Protein AF-A0A9P9NBR5-F1 (afdb_monomer)

Nearest PDB structures (foldseek):
  4ld6-assembly1_A  TM=3.146E-01  e=3.143E+00  Homo sapiens
  8gat-assembly1_A  TM=1.755E-01  e=9.583E+00  Homo sapiens

Solvent-accessible surface area (backbone atoms only — not comparable to full-atom values): 9571 Å² total; per-residue (Å²): 132,85,83,93,59,85,69,80,77,51,95,60,86,88,78,77,83,83,71,88,56,96,45,72,45,67,40,86,64,50,41,84,39,75,44,79,82,65,80,73,81,77,100,61,96,72,84,46,72,29,41,34,21,42,43,29,40,73,43,81,59,50,71,50,98,83,24,46,25,24,35,91,84,69,45,82,48,31,41,39,49,55,77,52,85,81,61,102,67,81,62,82,57,33,31,31,47,50,26,31,47,72,64,71,87,63,85,86,83,82,64,63,48,41,30,35,30,38,33,25,30,68,50,90,88,55,93,57,89,51,51,28,34,72,46,25,40,37,38,35,32,50,88,37,47,52,84,59,100,64,81,46,63,34,39,38,100

Foldseek 3Di:
DDDDDPPVVDPDDDDDADDPAPDKFFDPQWDKDFPPVPPPDDDDPPGDIWTKFFKWFFDQWDADQQQFIAHPVRDGFKGWDFPDRDDPDDARKIWGFGIWHPDQPDDDDDRFIKTKTFIWGDDPPDPPPAETETGTTIIGGPVRTDDDPDRDMHTYD

Radius of gyration: 17.24 Å; Cα contacts (8 Å, |Δi|>4): 285; chains: 1; bounding box: 43×38×48 Å

Secondary structure (DSSP, 8-state):
-----TTTT--S--PPP----S-EEE-TT-EEEE-TTS-SSS------EEEEEEEEEE-SEEE-TTSEEEETT--EEEEEEESS---S---SEEEEEEEEESS---SSS----EEEEEEEEE-SS---TTEEEEEEEEEEEGGGEE--SS--EEEE-

pLDDT: mean 72.6, std 17.6, range [35.91, 92.56]

Sequence (157 aa):
MPPSWSWMAYDGQIQYLQLEAEEVEWDLNVQFMDDKQSDSVTGSDNHRYVLEARVRRLRDCKINSEGVILDDADNEVGLVHFDTQPGSFLPEVVCAIMGRETKVYGNINGSQRKYYVLFLAKGAMQPRRGTFTRVGIGSIQQRFLLHSNQDDTAQIL

Structure (mmCIF, N/CA/C/O backbone):
data_AF-A0A9P9NBR5-F1
#
_entry.id   AF-A0A9P9NBR5-F1
#
loop_
_atom_site.group_PDB
_atom_site.id
_atom_site.type_symbol
_atom_site.label_atom_id
_atom_site.label_alt_id
_atom_site.label_comp_id
_atom_site.label_asym_id
_atom_site.label_entity_id
_atom_site.label_seq_id
_atom_site.pdbx_PDB_ins_code
_atom_site.Cartn_x
_atom_site.Cartn_y
_atom_site.Cartn_z
_atom_site.occupancy
_atom_site.B_iso_or_equiv
_atom_site.auth_seq_id
_atom_site.auth_comp_id
_atom_site.auth_asym_id
_atom_site.auth_atom_id
_atom_site.pdbx_PDB_model_num
ATOM 1 N N . MET A 1 1 ? 13.550 25.731 -21.609 1.00 35.91 1 MET A N 1
ATOM 2 C CA . MET A 1 1 ? 13.589 24.261 -21.470 1.00 35.91 1 MET A CA 1
ATOM 3 C C . MET A 1 1 ? 12.585 23.895 -20.391 1.00 35.91 1 MET A C 1
ATOM 5 O O . MET A 1 1 ? 12.757 24.394 -19.285 1.00 35.91 1 MET A O 1
ATOM 9 N N . PRO A 1 2 ? 11.500 23.168 -20.693 1.00 36.03 2 PRO A N 1
ATOM 10 C CA . PRO A 1 2 ? 10.600 22.691 -19.648 1.00 36.03 2 PRO A CA 1
ATOM 11 C C . PRO A 1 2 ? 11.279 21.552 -18.860 1.00 36.03 2 PRO A C 1
ATOM 13 O O . PRO A 1 2 ? 12.130 20.862 -19.429 1.00 36.03 2 PRO A O 1
ATOM 16 N N . PRO A 1 3 ? 10.971 21.380 -17.563 1.00 37.09 3 PRO A N 1
ATOM 17 C CA . PRO A 1 3 ? 11.657 20.411 -16.721 1.00 37.09 3 PRO A CA 1
ATOM 18 C C . PRO A 1 3 ? 11.193 18.986 -17.041 1.00 37.09 3 PRO A C 1
ATOM 20 O O . PRO A 1 3 ? 10.012 18.727 -17.261 1.00 37.09 3 PRO A O 1
ATOM 23 N N . SER A 1 4 ? 12.147 18.061 -17.055 1.00 43.22 4 SER A N 1
ATOM 24 C CA . SER A 1 4 ? 11.960 16.633 -17.289 1.00 43.22 4 SER A CA 1
ATOM 25 C C . SER A 1 4 ? 11.669 15.916 -15.972 1.00 43.22 4 SER A C 1
ATOM 27 O O . SER A 1 4 ? 12.591 15.367 -15.381 1.00 43.22 4 SER A O 1
ATOM 29 N N . TRP A 1 5 ? 10.425 15.917 -15.488 1.00 44.88 5 TRP A N 1
ATOM 30 C CA . TRP A 1 5 ? 10.039 15.066 -14.356 1.00 44.88 5 TRP A CA 1
ATOM 31 C C . TRP A 1 5 ? 8.831 14.190 -14.701 1.00 44.88 5 TRP A C 1
ATOM 33 O O . TRP A 1 5 ? 7.866 14.607 -15.337 1.00 44.88 5 TRP A O 1
ATOM 43 N N . SER A 1 6 ? 8.937 12.952 -14.237 1.00 45.62 6 SER A N 1
ATOM 44 C CA . SER A 1 6 ? 8.171 11.724 -14.475 1.00 45.62 6 SER A CA 1
ATOM 45 C C . SER A 1 6 ? 6.653 11.794 -14.246 1.00 45.62 6 SER A C 1
ATOM 47 O O . SER A 1 6 ? 5.963 10.805 -14.458 1.00 45.62 6 SER A O 1
ATOM 49 N N . TRP A 1 7 ? 6.114 12.945 -13.847 1.00 46.03 7 TRP A N 1
ATOM 50 C CA . TRP A 1 7 ? 4.681 13.159 -13.628 1.00 46.03 7 TRP A CA 1
ATOM 51 C C . TRP A 1 7 ? 3.928 13.544 -14.910 1.00 46.03 7 TRP A C 1
ATOM 53 O O . TRP A 1 7 ? 2.732 13.299 -15.000 1.00 46.03 7 TRP A O 1
ATOM 63 N N . MET A 1 8 ? 4.615 14.083 -15.926 1.00 39.06 8 MET A N 1
ATOM 64 C CA . MET A 1 8 ? 4.003 14.415 -17.225 1.00 39.06 8 MET A CA 1
ATOM 65 C C . MET A 1 8 ? 3.812 13.212 -18.163 1.00 39.06 8 MET A C 1
ATOM 67 O O . MET A 1 8 ? 3.160 13.347 -19.193 1.00 39.06 8 MET A O 1
ATOM 71 N N . ALA A 1 9 ? 4.396 12.055 -17.844 1.00 46.44 9 ALA A N 1
ATOM 72 C CA . ALA A 1 9 ? 4.242 10.831 -18.637 1.00 46.44 9 ALA A CA 1
ATOM 73 C C . ALA A 1 9 ? 3.056 9.966 -18.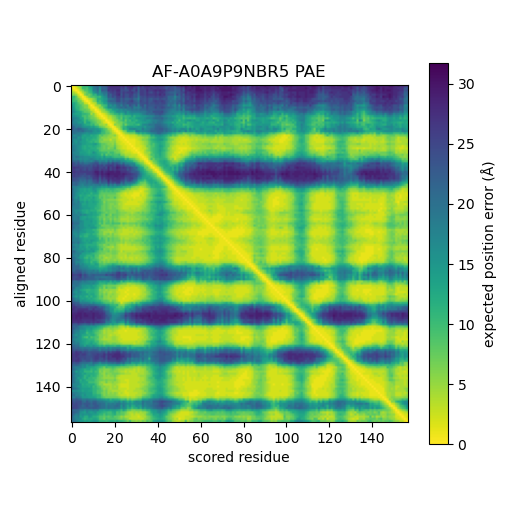173 1.00 46.44 9 ALA A C 1
ATOM 75 O O . ALA A 1 9 ? 2.796 8.916 -18.759 1.00 46.44 9 ALA A O 1
ATOM 76 N N . TYR A 1 10 ? 2.353 10.386 -17.118 1.00 46.66 10 TYR A N 1
ATOM 77 C CA . TYR A 1 10 ? 1.163 9.707 -16.631 1.00 46.66 10 TYR A CA 1
ATOM 78 C C . TYR A 1 10 ? -0.071 10.351 -17.267 1.00 46.66 10 TYR A C 1
ATOM 80 O O . TYR A 1 10 ? -0.447 11.464 -16.915 1.00 46.66 10 TYR A O 1
ATOM 88 N N . ASP A 1 11 ? -0.693 9.647 -18.212 1.00 45.38 11 ASP A N 1
ATOM 89 C CA . ASP A 1 11 ? -1.891 10.108 -18.940 1.00 45.38 11 ASP A CA 1
ATOM 90 C C . ASP A 1 11 ? -3.186 9.972 -18.101 1.00 45.38 11 ASP A C 1
ATOM 92 O O . ASP A 1 11 ? -4.299 10.180 -18.578 1.00 45.38 11 ASP A O 1
ATOM 96 N N . GLY A 1 12 ? -3.050 9.577 -16.829 1.00 54.28 12 GLY A N 1
ATOM 97 C CA . GLY A 1 12 ? -4.140 9.431 -15.869 1.00 54.28 12 GLY A CA 1
ATOM 98 C C . GLY A 1 12 ? -4.257 10.621 -14.915 1.00 54.28 12 GLY A C 1
ATOM 99 O O . GLY A 1 12 ? -3.300 11.350 -14.659 1.00 54.28 12 GLY A O 1
ATOM 100 N N . GLN A 1 13 ? -5.439 10.799 -14.323 1.00 50.16 13 GLN A N 1
ATOM 101 C CA . GLN A 1 13 ? -5.629 11.777 -13.253 1.00 50.16 13 GLN A CA 1
ATOM 102 C C . GLN A 1 13 ? -4.776 11.383 -12.038 1.00 50.16 13 GLN A C 1
ATOM 104 O O . GLN A 1 13 ? -4.935 10.292 -11.492 1.00 50.16 13 GLN A O 1
ATOM 109 N N . ILE A 1 14 ? -3.888 12.277 -11.595 1.00 56.25 14 ILE A N 1
ATOM 110 C CA . ILE A 1 14 ? -3.141 12.085 -10.349 1.00 56.25 14 ILE A CA 1
ATOM 111 C C . ILE A 1 14 ? -4.135 12.219 -9.193 1.00 56.25 14 ILE A C 1
ATOM 113 O O . ILE A 1 14 ? -4.614 13.314 -8.893 1.00 56.25 14 ILE A O 1
ATOM 117 N N . GLN A 1 15 ? -4.466 11.094 -8.564 1.00 56.53 15 GLN A N 1
ATOM 118 C CA . GLN A 1 15 ? -5.270 11.059 -7.349 1.00 56.53 15 GLN A CA 1
ATOM 119 C C . GLN A 1 15 ? -4.334 10.965 -6.146 1.00 56.53 15 GLN A C 1
ATOM 121 O O . GLN A 1 15 ? -3.541 10.031 -6.023 1.00 56.53 15 GLN A O 1
ATOM 126 N N . TYR A 1 16 ? -4.409 11.966 -5.274 1.00 64.81 16 TYR A N 1
ATOM 127 C CA . TYR A 1 16 ? -3.693 11.962 -4.005 1.00 64.81 16 TYR A CA 1
ATOM 128 C C . TYR A 1 16 ? -4.542 11.248 -2.962 1.00 64.81 16 TYR A C 1
ATOM 130 O O . TYR A 1 16 ? -5.751 11.470 -2.888 1.00 64.81 16 TYR A O 1
ATOM 138 N N . LEU A 1 17 ? -3.906 10.418 -2.137 1.00 65.38 17 LEU A N 1
ATOM 139 C CA . LEU A 1 17 ? -4.580 9.841 -0.985 1.00 65.38 17 LEU A CA 1
ATOM 140 C C . LEU A 1 17 ? -4.958 10.977 -0.030 1.00 65.38 17 LEU A C 1
ATOM 142 O O . LEU A 1 17 ? -4.093 11.747 0.395 1.00 65.38 17 LEU A O 1
ATOM 146 N N . GLN A 1 18 ? -6.241 11.089 0.300 1.00 65.88 18 GLN A N 1
ATOM 147 C CA . GLN A 1 18 ? -6.686 12.034 1.311 1.00 65.88 18 GLN A CA 1
ATOM 148 C C . GLN A 1 18 ? -6.278 11.490 2.681 1.00 65.88 18 GLN A C 1
ATOM 150 O O . GLN A 1 18 ? -6.831 10.507 3.167 1.00 65.88 18 GLN A O 1
ATOM 155 N N . LEU A 1 19 ? -5.252 12.098 3.271 1.00 66.50 19 LEU A N 1
ATOM 156 C CA . LEU A 1 19 ? -4.773 11.731 4.597 1.00 66.50 19 LEU A CA 1
ATOM 157 C C . LEU A 1 19 ? -5.743 12.316 5.627 1.00 66.50 19 LEU A C 1
ATOM 159 O O . LEU A 1 19 ? -5.942 13.528 5.680 1.00 66.50 19 LEU A O 1
ATOM 163 N N . GLU A 1 20 ? -6.353 11.456 6.437 1.00 63.84 20 GLU A N 1
ATOM 164 C CA . GLU A 1 20 ? -7.210 11.879 7.554 1.00 63.84 20 GLU A CA 1
ATOM 165 C C . GLU A 1 20 ? -6.383 12.357 8.759 1.00 63.84 20 GLU A C 1
ATOM 167 O O . GLU A 1 20 ? -6.908 12.992 9.673 1.00 63.84 20 GLU A O 1
ATOM 172 N N . ALA A 1 21 ? -5.081 12.055 8.766 1.00 61.78 21 ALA A N 1
ATOM 173 C CA . ALA A 1 21 ? -4.170 12.422 9.835 1.00 61.78 21 ALA A CA 1
ATOM 174 C C . ALA A 1 21 ? -3.604 13.833 9.653 1.00 61.78 21 ALA A C 1
ATOM 176 O O . ALA A 1 21 ? -3.121 14.203 8.586 1.00 61.78 21 ALA A O 1
ATOM 177 N N . GLU A 1 22 ? -3.582 14.583 10.754 1.00 65.81 22 GLU A N 1
ATOM 178 C CA . GLU A 1 22 ? -2.957 15.907 10.842 1.00 65.81 22 GLU A CA 1
ATOM 179 C C . GLU A 1 22 ? -1.431 15.840 10.658 1.00 65.81 22 GLU A C 1
ATOM 181 O O . GLU A 1 22 ? -0.803 16.809 10.237 1.00 65.81 22 GLU A O 1
ATOM 186 N N . GLU A 1 23 ? -0.827 14.688 10.963 1.00 74.50 23 GLU A N 1
ATOM 187 C CA . GLU A 1 23 ? 0.616 14.505 10.928 1.00 74.50 23 GLU A CA 1
ATOM 188 C C . GLU A 1 23 ? 0.981 13.048 10.577 1.00 74.50 23 GLU A C 1
ATOM 190 O O . GLU A 1 23 ? 0.467 12.076 11.146 1.00 74.50 23 GLU A O 1
ATOM 195 N N . VAL A 1 24 ? 1.867 12.909 9.587 1.00 81.00 24 VAL A N 1
ATOM 196 C CA . VAL A 1 24 ? 2.365 11.631 9.066 1.00 81.00 24 VAL A CA 1
ATOM 197 C C . VAL A 1 24 ? 3.871 11.570 9.265 1.00 81.00 24 VAL A C 1
ATOM 199 O O . VAL A 1 24 ? 4.604 12.476 8.875 1.00 81.00 24 VAL A O 1
ATOM 202 N N . GLU A 1 25 ? 4.332 10.475 9.857 1.00 88.44 25 GLU A N 1
ATOM 203 C CA . GLU A 1 25 ? 5.744 10.128 9.959 1.00 88.44 25 GLU A CA 1
ATOM 204 C C . GLU A 1 25 ? 6.123 9.278 8.747 1.00 88.44 25 GLU A C 1
ATOM 206 O O . GLU A 1 25 ? 5.639 8.152 8.592 1.00 88.44 25 GLU A O 1
ATOM 211 N N . TRP A 1 26 ? 6.977 9.822 7.883 1.00 88.69 26 TRP A N 1
ATOM 212 C CA . TRP A 1 26 ? 7.517 9.108 6.728 1.00 88.69 26 TRP A CA 1
ATOM 213 C C . TRP A 1 26 ? 8.584 8.097 7.157 1.00 88.69 26 TRP A C 1
ATOM 215 O O . TRP A 1 26 ? 9.378 8.355 8.063 1.00 88.69 26 TRP A O 1
ATOM 225 N N . ASP A 1 27 ? 8.603 6.934 6.510 1.00 87.06 27 ASP A N 1
ATOM 226 C CA . ASP A 1 27 ? 9.551 5.870 6.824 1.00 87.06 27 ASP A CA 1
ATOM 227 C C . ASP A 1 27 ? 10.946 6.213 6.274 1.00 87.06 27 ASP A C 1
ATOM 229 O O . ASP A 1 27 ? 11.135 6.399 5.075 1.00 87.06 27 ASP A O 1
ATOM 233 N N . LEU A 1 28 ? 11.944 6.275 7.160 1.00 86.12 28 LEU A N 1
ATOM 234 C CA . LEU A 1 28 ? 13.331 6.622 6.816 1.00 86.12 28 LEU A CA 1
ATOM 235 C C . LEU A 1 28 ? 14.030 5.574 5.932 1.00 86.12 28 LEU A C 1
ATOM 237 O O . LEU A 1 28 ? 15.109 5.831 5.398 1.00 86.12 28 LEU A O 1
ATOM 241 N N . ASN A 1 29 ? 13.437 4.388 5.789 1.00 86.06 29 ASN A N 1
ATOM 242 C CA . ASN A 1 29 ? 13.944 3.329 4.921 1.00 86.06 29 ASN A CA 1
ATOM 243 C C . ASN A 1 29 ? 13.423 3.452 3.482 1.00 86.06 29 ASN A C 1
ATOM 245 O O . ASN A 1 29 ? 13.720 2.587 2.665 1.00 86.06 29 ASN A O 1
ATOM 249 N N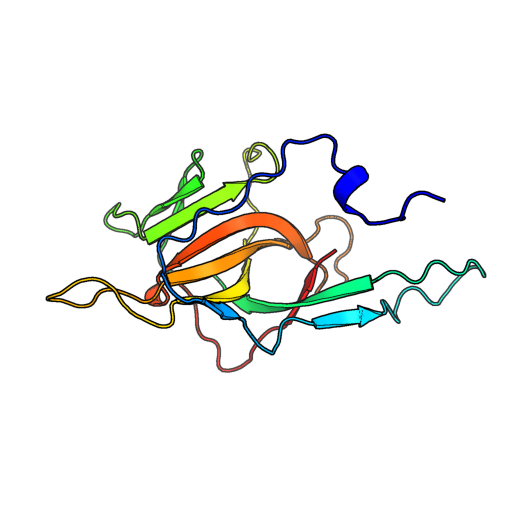 . VAL A 1 30 ? 12.639 4.491 3.175 1.00 86.94 30 VAL A N 1
ATOM 250 C CA . VAL A 1 30 ? 12.226 4.811 1.807 1.00 86.94 30 VAL A CA 1
ATOM 251 C C . VAL A 1 30 ? 13.335 5.614 1.140 1.00 86.94 30 VAL A C 1
ATOM 253 O O . VAL A 1 30 ? 13.618 6.743 1.544 1.00 86.94 30 VAL A O 1
ATOM 256 N N . GLN A 1 31 ? 13.975 5.040 0.123 1.00 85.69 31 GLN A N 1
ATOM 257 C CA . GLN A 1 31 ? 15.136 5.648 -0.529 1.00 85.69 31 GLN A CA 1
ATOM 258 C C . GLN A 1 31 ? 15.073 5.486 -2.046 1.00 85.69 31 GLN A C 1
ATOM 260 O O . GLN A 1 31 ? 14.728 4.425 -2.558 1.00 85.69 31 GLN A O 1
ATOM 265 N N . PHE A 1 32 ? 15.445 6.540 -2.774 1.00 82.12 32 PHE A N 1
ATOM 266 C CA . PHE A 1 32 ? 15.721 6.445 -4.205 1.00 82.12 32 PHE A CA 1
ATOM 267 C C . PHE A 1 32 ? 17.173 6.025 -4.397 1.00 82.12 32 PHE A C 1
ATOM 269 O O . PHE A 1 32 ? 18.082 6.703 -3.917 1.00 82.12 32 PHE A O 1
ATOM 276 N N . MET A 1 33 ? 17.385 4.917 -5.097 1.00 79.12 33 MET A N 1
ATOM 277 C CA . MET A 1 33 ? 18.713 4.380 -5.372 1.00 79.12 33 MET A CA 1
ATOM 278 C C . MET A 1 33 ? 18.942 4.235 -6.871 1.00 79.12 33 MET A C 1
ATOM 280 O O . MET A 1 33 ? 18.003 3.997 -7.630 1.00 79.12 33 MET A O 1
ATOM 284 N N . ASP A 1 34 ? 20.201 4.347 -7.290 1.00 76.62 34 ASP A N 1
ATOM 285 C CA . ASP A 1 34 ? 20.605 3.956 -8.639 1.00 76.62 34 ASP A CA 1
ATOM 286 C C . ASP A 1 34 ? 20.401 2.447 -8.829 1.00 76.62 34 ASP A C 1
ATOM 288 O O . ASP A 1 34 ? 20.814 1.634 -7.992 1.00 76.62 34 ASP A O 1
ATOM 292 N N . ASP A 1 35 ? 19.814 2.067 -9.961 1.00 70.62 35 ASP A N 1
ATOM 293 C CA . ASP A 1 35 ? 19.742 0.690 -10.440 1.00 70.62 35 ASP A CA 1
ATOM 294 C C . ASP A 1 35 ? 21.128 0.239 -10.918 1.00 70.62 35 ASP A C 1
ATOM 296 O O . ASP A 1 35 ? 21.413 0.125 -12.112 1.00 70.62 35 ASP A O 1
ATOM 300 N N . LYS A 1 36 ? 22.014 -0.052 -9.963 1.00 62.81 36 LYS A N 1
ATOM 301 C CA . LYS A 1 36 ? 23.375 -0.553 -10.225 1.00 62.81 36 LYS A CA 1
ATOM 302 C C . LYS A 1 36 ? 23.396 -1.892 -10.974 1.00 62.81 36 LYS A C 1
ATOM 304 O O . LYS A 1 36 ? 24.465 -2.389 -11.322 1.00 62.81 36 LYS A O 1
ATOM 309 N N . GLN A 1 37 ? 22.240 -2.527 -11.183 1.00 54.19 37 GLN A N 1
ATOM 310 C CA . GLN A 1 37 ? 22.117 -3.804 -11.880 1.00 54.19 37 GLN A CA 1
ATOM 311 C C . GLN A 1 37 ? 21.810 -3.636 -13.381 1.00 54.19 37 GLN A C 1
ATOM 313 O O . GLN A 1 37 ? 21.889 -4.611 -14.136 1.00 54.19 37 GLN A O 1
ATOM 318 N N . SER A 1 38 ? 21.537 -2.403 -13.824 1.00 52.12 38 SER A N 1
ATOM 319 C CA . SER A 1 38 ? 21.373 -1.998 -15.225 1.00 52.12 38 SER A CA 1
ATOM 320 C C . SER A 1 38 ? 22.706 -1.837 -15.984 1.00 52.12 38 SER A C 1
ATOM 322 O O . SER A 1 38 ? 22.700 -1.762 -17.211 1.00 52.12 38 SER A O 1
ATOM 324 N N . ASP A 1 39 ? 23.851 -1.838 -15.296 1.00 44.16 39 ASP A N 1
ATOM 325 C CA . ASP A 1 39 ? 25.162 -1.461 -15.863 1.00 44.16 39 ASP A CA 1
ATOM 326 C C . ASP A 1 39 ? 25.869 -2.550 -16.689 1.00 44.16 39 ASP A C 1
ATOM 328 O O . ASP A 1 39 ? 27.043 -2.425 -17.042 1.00 44.16 39 ASP A O 1
ATOM 332 N N . SER A 1 40 ? 25.175 -3.631 -17.048 1.00 49.22 40 SER A N 1
ATOM 333 C CA . SER A 1 40 ? 25.730 -4.623 -17.968 1.00 49.22 40 SER A CA 1
ATOM 334 C C . SER A 1 40 ? 24.914 -4.679 -19.251 1.00 49.22 40 SER A C 1
ATOM 336 O O . SER A 1 40 ? 23.776 -5.135 -19.269 1.00 49.22 40 SER A O 1
ATOM 338 N N . VAL A 1 41 ? 25.589 -4.282 -20.331 1.00 50.03 41 VAL A N 1
ATOM 339 C CA . VAL A 1 41 ? 25.205 -4.348 -21.746 1.00 50.03 41 VAL A CA 1
ATOM 340 C C . VAL A 1 41 ? 24.653 -3.028 -22.307 1.00 50.03 41 VAL A C 1
ATOM 342 O O . VAL A 1 41 ? 23.492 -2.679 -22.149 1.00 50.03 41 VAL A O 1
ATOM 345 N N . THR A 1 42 ? 25.525 -2.381 -23.088 1.00 44.22 42 THR A N 1
ATOM 346 C CA . THR A 1 42 ? 25.348 -1.235 -24.003 1.00 44.22 42 THR A CA 1
ATOM 347 C C . THR A 1 42 ? 25.365 0.170 -23.390 1.00 44.22 42 THR A C 1
ATOM 349 O O . THR A 1 42 ? 24.476 0.573 -22.654 1.00 44.22 42 THR A O 1
ATOM 352 N N . GLY A 1 43 ? 26.418 0.919 -23.742 1.00 48.16 43 GLY A N 1
ATOM 353 C CA . GLY A 1 43 ? 26.711 2.278 -23.289 1.00 48.16 43 GLY A CA 1
ATOM 354 C C . GLY A 1 43 ? 25.683 3.305 -23.751 1.00 48.16 43 GLY A C 1
ATOM 355 O O . GLY A 1 43 ? 25.859 3.971 -24.767 1.00 48.16 43 GLY A O 1
ATOM 356 N N . SER A 1 44 ? 24.629 3.434 -22.961 1.00 48.84 44 SER A N 1
ATOM 357 C CA . SER A 1 44 ? 23.691 4.544 -22.967 1.00 48.84 44 SER A CA 1
ATOM 358 C C . SER A 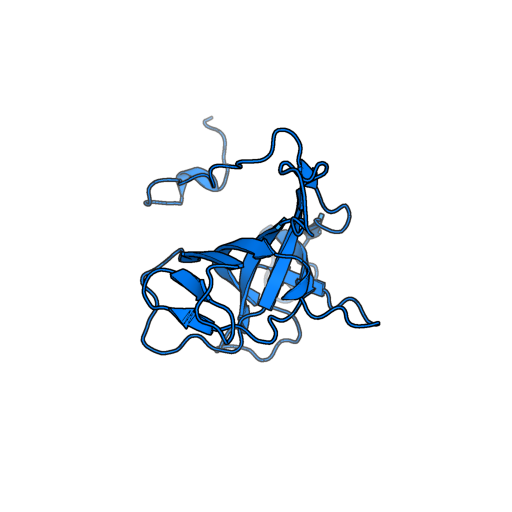1 44 ? 23.553 4.991 -21.517 1.00 48.84 44 SER A C 1
ATOM 360 O O . SER A 1 44 ? 23.245 4.153 -20.674 1.00 48.84 44 SER A O 1
ATOM 362 N N . ASP A 1 45 ? 23.753 6.282 -21.240 1.00 49.25 45 ASP A N 1
ATOM 363 C CA . ASP A 1 45 ? 23.592 6.953 -19.934 1.00 49.25 45 ASP A CA 1
ATOM 364 C C . ASP A 1 45 ? 22.131 6.931 -19.423 1.00 49.25 45 ASP A C 1
ATOM 366 O O . ASP A 1 45 ? 21.552 7.954 -19.065 1.00 49.25 45 ASP A O 1
ATOM 370 N N . ASN A 1 46 ? 21.483 5.768 -19.397 1.00 54.62 46 ASN A N 1
ATOM 371 C CA . ASN A 1 46 ? 20.169 5.590 -18.791 1.00 54.62 46 ASN A CA 1
ATOM 372 C C . ASN A 1 46 ? 20.358 5.158 -17.338 1.00 54.62 46 ASN A C 1
ATOM 374 O O . ASN A 1 46 ? 20.189 3.988 -17.001 1.00 54.62 46 ASN A O 1
ATOM 378 N N . HIS A 1 47 ? 20.691 6.126 -16.482 1.00 57.22 47 HIS A N 1
ATOM 379 C CA . HIS A 1 47 ? 20.588 5.960 -15.035 1.00 57.22 47 HIS A CA 1
ATOM 380 C C . HIS A 1 47 ? 19.124 5.650 -14.708 1.00 57.22 47 HIS A C 1
ATOM 382 O O . HIS A 1 47 ? 18.256 6.524 -14.768 1.00 57.22 47 HIS A O 1
ATOM 388 N N . ARG A 1 48 ? 18.824 4.378 -14.442 1.00 66.69 48 ARG A N 1
ATOM 389 C CA . ARG A 1 48 ? 17.523 3.978 -13.910 1.00 66.69 48 ARG A CA 1
ATOM 390 C C . ARG A 1 48 ? 17.564 4.147 -12.404 1.00 66.69 48 ARG A C 1
ATOM 392 O O . ARG A 1 48 ? 18.518 3.725 -11.764 1.00 66.69 48 ARG A O 1
ATOM 399 N N . TYR A 1 49 ? 16.527 4.761 -11.855 1.00 71.31 49 TYR A N 1
ATOM 400 C CA . TYR A 1 49 ? 16.337 4.877 -10.416 1.00 71.31 49 TYR A CA 1
ATOM 401 C C . TYR A 1 49 ? 15.281 3.876 -9.971 1.00 71.31 49 TYR A C 1
ATOM 403 O O . TYR A 1 49 ? 14.280 3.688 -10.663 1.00 71.31 49 TYR A O 1
ATOM 411 N N . VAL A 1 50 ? 15.494 3.270 -8.808 1.00 79.50 50 VAL A N 1
ATOM 412 C CA . VAL A 1 50 ? 14.527 2.391 -8.147 1.00 79.50 50 VAL A CA 1
ATOM 413 C C . VAL A 1 50 ? 14.189 2.933 -6.770 1.00 79.50 50 VAL A C 1
ATOM 415 O O . VAL A 1 50 ? 15.036 3.524 -6.095 1.00 79.50 50 VAL A O 1
ATOM 418 N N . LEU A 1 51 ? 12.941 2.737 -6.350 1.00 84.19 51 LEU A N 1
ATOM 419 C CA . LEU A 1 51 ? 12.514 3.065 -4.997 1.00 84.19 51 LEU A CA 1
ATOM 420 C C . LEU A 1 51 ? 12.698 1.832 -4.114 1.00 84.19 51 LEU A C 1
ATOM 422 O O . LEU A 1 51 ? 12.053 0.810 -4.334 1.00 84.19 51 LEU A O 1
ATOM 426 N N . GLU A 1 52 ? 13.559 1.926 -3.111 1.00 86.62 52 GLU A N 1
ATOM 427 C CA . GLU A 1 52 ? 13.674 0.912 -2.071 1.00 86.62 52 GLU A CA 1
ATOM 428 C C . GLU A 1 52 ? 12.783 1.272 -0.885 1.00 86.62 52 GLU A C 1
ATOM 430 O O . GLU A 1 52 ? 12.761 2.419 -0.437 1.00 86.62 52 GLU A O 1
ATOM 435 N N . ALA A 1 53 ? 12.030 0.292 -0.391 1.00 88.56 53 ALA A N 1
ATOM 436 C CA . ALA A 1 53 ? 11.204 0.435 0.800 1.00 88.56 53 ALA A CA 1
ATOM 437 C C . ALA A 1 53 ? 11.079 -0.897 1.547 1.00 88.56 53 ALA A C 1
ATOM 439 O O . ALA A 1 53 ? 11.192 -1.981 0.964 1.00 88.56 53 ALA A O 1
ATOM 440 N N . ARG A 1 54 ? 10.785 -0.824 2.849 1.00 90.06 54 ARG A N 1
ATOM 441 C CA . ARG A 1 54 ? 10.462 -2.011 3.651 1.00 90.06 54 ARG A CA 1
ATOM 442 C C . ARG A 1 54 ? 9.118 -2.573 3.235 1.00 90.06 54 ARG A C 1
ATOM 444 O O . ARG A 1 54 ? 8.135 -1.835 3.204 1.00 90.06 54 ARG A O 1
ATOM 451 N N . VAL A 1 55 ? 9.055 -3.877 2.998 1.00 88.38 55 VAL A N 1
ATOM 452 C CA . VAL A 1 55 ? 7.807 -4.563 2.676 1.00 88.38 55 VAL A CA 1
ATOM 453 C C . VAL A 1 55 ? 7.272 -5.385 3.831 1.00 88.38 55 VAL A C 1
ATOM 455 O O . VAL A 1 55 ? 7.998 -5.979 4.627 1.00 88.38 55 VAL A O 1
ATOM 458 N N . ARG A 1 56 ? 5.948 -5.425 3.910 1.00 89.94 56 ARG A N 1
ATOM 459 C CA . ARG A 1 56 ? 5.179 -6.205 4.871 1.00 89.94 56 ARG A CA 1
ATOM 460 C C . ARG A 1 56 ? 4.112 -6.995 4.136 1.00 89.94 56 ARG A C 1
ATOM 462 O O . ARG A 1 56 ? 3.564 -6.536 3.138 1.00 89.94 56 ARG A O 1
ATOM 469 N N . ARG A 1 57 ? 3.805 -8.187 4.636 1.00 89.38 57 ARG A N 1
ATOM 470 C CA . ARG A 1 57 ? 2.672 -8.968 4.131 1.00 89.38 57 ARG A CA 1
ATOM 471 C C . ARG A 1 57 ? 1.415 -8.602 4.896 1.00 89.38 57 ARG A C 1
ATOM 473 O O . ARG A 1 57 ? 1.481 -8.261 6.079 1.00 89.38 57 ARG A O 1
ATOM 480 N N . LEU A 1 58 ? 0.297 -8.714 4.200 1.00 88.50 58 LEU A N 1
ATOM 481 C CA . LEU A 1 58 ? -1.016 -8.699 4.816 1.00 88.50 58 LEU A CA 1
ATOM 482 C C . LEU A 1 58 ? -1.246 -10.008 5.578 1.00 88.50 58 LEU A C 1
ATOM 484 O O . LEU A 1 58 ? -0.753 -11.062 5.169 1.00 88.50 58 LEU A O 1
ATOM 488 N N . ARG A 1 59 ? -1.987 -9.937 6.681 1.00 89.88 59 ARG A N 1
ATOM 489 C CA . ARG A 1 59 ? -2.496 -11.103 7.414 1.00 89.88 59 ARG A CA 1
ATOM 490 C C . ARG A 1 59 ? -3.952 -10.884 7.786 1.00 89.88 59 ARG A C 1
ATOM 492 O O . ARG A 1 59 ? -4.341 -9.737 7.981 1.00 89.88 59 ARG A O 1
ATOM 499 N N . ASP A 1 60 ? -4.692 -11.979 7.926 1.00 89.56 60 ASP A N 1
ATOM 500 C CA . ASP A 1 60 ? -6.040 -12.011 8.513 1.00 89.56 60 ASP A CA 1
ATOM 501 C C . ASP A 1 60 ? -7.001 -10.972 7.893 1.00 89.56 60 ASP A C 1
ATOM 503 O O . ASP A 1 60 ? -7.799 -10.336 8.583 1.00 89.56 60 ASP A O 1
ATOM 507 N N . CYS A 1 61 ? -6.856 -10.726 6.583 1.00 89.62 61 CYS A N 1
ATOM 508 C CA . CYS A 1 61 ? -7.682 -9.789 5.833 1.00 89.62 61 CYS A CA 1
ATOM 509 C C . CYS A 1 61 ? -7.813 -10.183 4.356 1.00 89.62 61 CYS A C 1
ATOM 511 O O . CYS A 1 61 ? -7.001 -10.934 3.804 1.00 89.62 61 CYS A O 1
ATOM 513 N N . LYS A 1 62 ? -8.844 -9.644 3.705 1.00 90.25 62 LYS A N 1
ATOM 514 C CA . LYS A 1 62 ? -9.152 -9.826 2.282 1.00 90.25 62 LYS A CA 1
ATOM 515 C C . LYS A 1 62 ? -9.394 -8.473 1.619 1.00 90.25 62 LYS A C 1
ATOM 517 O O . LYS A 1 62 ? -9.910 -7.560 2.253 1.00 90.25 62 LYS A O 1
ATOM 522 N N . ILE A 1 63 ? -9.041 -8.355 0.342 1.00 88.44 63 ILE A N 1
ATOM 523 C CA . ILE A 1 63 ? -9.306 -7.155 -0.463 1.00 88.44 63 ILE A CA 1
ATOM 524 C C . ILE A 1 63 ? -10.463 -7.474 -1.406 1.00 88.44 63 ILE A C 1
ATOM 526 O O . ILE A 1 63 ? -10.406 -8.473 -2.127 1.00 88.44 63 ILE A O 1
ATOM 530 N N . ASN A 1 64 ? -11.521 -6.666 -1.383 1.00 87.44 64 ASN A N 1
ATOM 531 C CA . ASN A 1 64 ? -12.647 -6.829 -2.300 1.00 87.44 64 ASN A CA 1
ATOM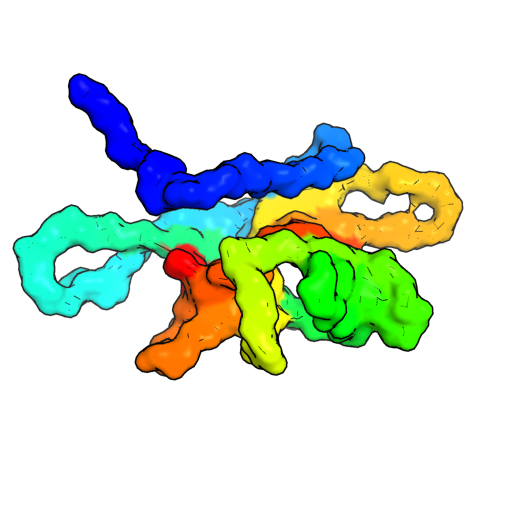 532 C C . ASN A 1 64 ? -12.371 -6.157 -3.665 1.00 87.44 64 ASN A C 1
ATOM 534 O O . ASN A 1 64 ? -11.357 -5.486 -3.864 1.00 87.44 64 ASN A O 1
ATOM 538 N N . SER A 1 65 ? -13.287 -6.323 -4.621 1.00 82.38 65 SER A N 1
ATOM 539 C CA . SER A 1 65 ? -13.172 -5.732 -5.965 1.00 82.38 65 SER A CA 1
ATOM 540 C C . SER A 1 65 ? -13.213 -4.202 -5.988 1.00 82.38 65 SER A C 1
ATOM 542 O O . SER A 1 65 ? -12.798 -3.599 -6.972 1.00 82.38 65 SER A O 1
ATOM 544 N N . GLU A 1 66 ? -13.718 -3.579 -4.926 1.00 85.56 66 GLU A N 1
ATOM 545 C CA . GLU A 1 66 ? -13.805 -2.123 -4.768 1.00 85.56 66 GLU A CA 1
ATOM 546 C C . GLU A 1 66 ? -12.549 -1.538 -4.103 1.00 85.56 66 GLU A C 1
ATOM 548 O O . GLU A 1 66 ? -12.440 -0.324 -3.960 1.00 85.56 66 GLU A O 1
ATOM 553 N N . GLY A 1 67 ? -11.589 -2.385 -3.708 1.00 86.56 67 GLY A N 1
ATOM 554 C CA . GLY A 1 67 ? -10.371 -1.962 -3.022 1.00 86.56 67 GLY A CA 1
ATOM 555 C C . GLY A 1 67 ? -10.526 -1.797 -1.511 1.00 86.56 67 GLY A C 1
ATOM 556 O O . GLY A 1 67 ? -9.606 -1.323 -0.854 1.00 86.56 67 GLY A O 1
ATOM 557 N N . VAL A 1 68 ? -11.643 -2.218 -0.921 1.00 90.94 68 VAL A N 1
ATOM 558 C CA . VAL A 1 68 ? -11.821 -2.225 0.536 1.00 90.94 68 VAL A CA 1
ATOM 559 C C . VAL A 1 68 ? -11.110 -3.436 1.135 1.00 90.94 68 VAL A C 1
ATOM 561 O O . VAL A 1 68 ? -11.304 -4.569 0.684 1.00 90.94 68 VAL A O 1
ATOM 564 N N . ILE A 1 69 ? -10.286 -3.195 2.156 1.00 91.12 69 ILE A N 1
ATOM 565 C CA . ILE A 1 69 ? -9.620 -4.239 2.937 1.00 91.12 69 ILE A CA 1
ATOM 566 C C . ILE A 1 69 ? -10.490 -4.551 4.148 1.00 91.12 69 ILE A C 1
ATOM 568 O O . ILE A 1 69 ? -10.745 -3.677 4.979 1.00 91.12 69 ILE A O 1
ATOM 572 N N . LEU A 1 70 ? -10.914 -5.805 4.251 1.00 92.38 70 LEU A N 1
ATOM 573 C CA . LEU A 1 70 ? -11.824 -6.297 5.278 1.00 92.38 70 LEU A CA 1
ATOM 574 C C . LEU A 1 70 ? -11.128 -7.334 6.159 1.00 92.38 70 LEU A C 1
ATOM 576 O O . LEU A 1 70 ? -10.370 -8.159 5.644 1.00 92.38 70 LEU A O 1
ATOM 580 N N . ASP A 1 71 ? -11.395 -7.309 7.464 1.00 91.62 71 ASP A N 1
ATOM 581 C CA . ASP A 1 71 ? -11.011 -8.401 8.365 1.00 91.62 71 ASP A CA 1
ATOM 582 C C . ASP A 1 71 ? -11.961 -9.608 8.266 1.00 91.62 71 ASP A C 1
ATOM 584 O O . ASP A 1 71 ? -12.935 -9.604 7.508 1.00 91.62 71 ASP A O 1
ATOM 588 N N . ASP A 1 72 ? -11.672 -10.665 9.028 1.00 90.56 72 ASP A N 1
ATOM 589 C CA 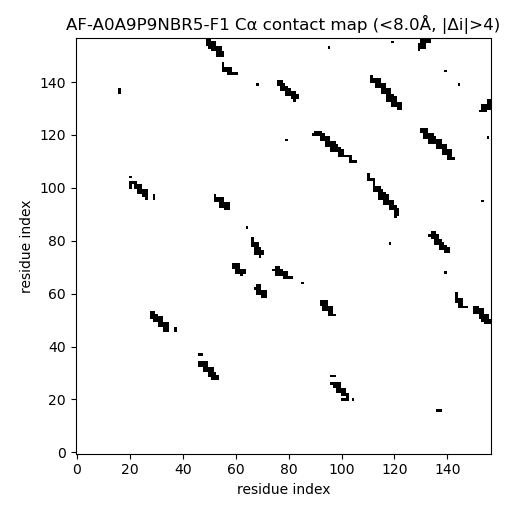. ASP A 1 72 ? -12.487 -11.889 9.060 1.00 90.56 72 ASP A CA 1
ATOM 590 C C . ASP A 1 72 ? -13.932 -11.657 9.534 1.00 90.56 72 ASP A C 1
ATOM 592 O O . ASP A 1 72 ? -14.808 -12.479 9.266 1.00 90.56 72 ASP A O 1
ATOM 596 N N . ALA A 1 73 ? -14.188 -10.548 10.231 1.00 91.69 73 ALA A N 1
ATOM 597 C CA . ALA A 1 73 ? -15.512 -10.137 10.684 1.00 91.69 73 ALA A CA 1
ATOM 598 C C . ALA A 1 73 ? -16.163 -9.103 9.743 1.00 91.69 73 ALA A C 1
ATOM 600 O O . ALA A 1 73 ? -17.147 -8.472 10.125 1.00 91.69 73 ALA A O 1
ATOM 601 N N . ASP A 1 74 ? -15.629 -8.944 8.525 1.00 91.06 74 ASP A N 1
ATOM 602 C CA . ASP A 1 74 ? -16.095 -8.012 7.494 1.00 91.06 74 ASP A CA 1
ATOM 603 C C . ASP A 1 74 ? -16.068 -6.531 7.918 1.00 91.06 74 ASP A C 1
ATOM 605 O O . ASP A 1 74 ? -16.783 -5.701 7.355 1.00 91.06 74 ASP A O 1
ATOM 609 N N . ASN A 1 75 ? -15.214 -6.161 8.880 1.00 91.56 75 ASN A N 1
ATOM 610 C CA . ASN A 1 75 ? -14.988 -4.756 9.216 1.00 91.56 75 ASN A CA 1
ATOM 611 C C . ASN A 1 75 ? -13.938 -4.147 8.289 1.00 91.56 75 ASN A C 1
ATOM 613 O O . ASN A 1 75 ? -12.927 -4.779 7.983 1.00 91.56 75 ASN A O 1
ATOM 617 N N . GLU A 1 76 ? -14.133 -2.886 7.904 1.00 92.56 76 GLU A N 1
ATOM 618 C CA . GLU A 1 76 ? -13.142 -2.129 7.144 1.00 92.56 76 GLU A CA 1
ATOM 619 C C . GLU A 1 76 ? -11.900 -1.834 7.989 1.00 92.56 76 GLU A C 1
ATOM 621 O O . GLU A 1 76 ? -11.959 -1.257 9.080 1.00 92.56 76 GLU A O 1
ATOM 626 N N . VAL A 1 77 ? -10.746 -2.226 7.456 1.00 91.81 77 VAL A N 1
ATOM 627 C CA . VAL A 1 77 ? -9.449 -2.079 8.124 1.00 91.81 77 VAL A CA 1
ATOM 628 C C . VAL A 1 77 ? -8.404 -1.382 7.266 1.00 91.81 77 VAL A C 1
ATOM 630 O O . VAL A 1 77 ? -7.287 -1.125 7.725 1.00 91.81 77 VAL A O 1
ATOM 633 N N . GLY A 1 78 ? -8.768 -1.048 6.034 1.00 90.94 78 GLY A N 1
ATOM 634 C CA . GLY A 1 78 ? -7.925 -0.342 5.093 1.00 90.94 78 GLY A CA 1
ATOM 635 C C . GLY A 1 78 ? -8.596 -0.180 3.739 1.00 90.94 78 GLY A C 1
ATOM 636 O O . GLY A 1 78 ? -9.661 -0.736 3.474 1.00 90.94 78 GLY A O 1
ATOM 637 N N . LEU A 1 79 ? -7.926 0.566 2.874 1.00 91.75 79 LEU A N 1
ATOM 638 C CA . LEU A 1 79 ? -8.379 0.887 1.528 1.00 91.75 79 LEU A CA 1
ATOM 639 C C . LEU A 1 79 ? -7.201 0.788 0.567 1.00 91.75 79 LEU A C 1
ATOM 641 O O . LEU A 1 79 ? -6.071 1.121 0.930 1.00 91.75 79 LEU A O 1
ATOM 645 N N . VAL A 1 80 ? -7.486 0.367 -0.658 1.00 89.19 80 VAL A N 1
ATOM 646 C CA . VAL A 1 80 ? -6.571 0.294 -1.793 1.00 89.19 80 VAL A CA 1
ATOM 647 C C . VAL A 1 80 ? -7.210 1.007 -2.970 1.00 89.19 80 VAL A C 1
ATOM 649 O O . VAL A 1 80 ? -8.270 0.624 -3.452 1.00 89.19 80 VAL A O 1
ATOM 652 N N . HIS A 1 81 ? -6.518 2.008 -3.486 1.00 88.81 81 HIS A N 1
ATOM 653 C CA . HIS A 1 81 ? -6.789 2.581 -4.790 1.00 88.81 81 HIS A CA 1
ATOM 654 C C . HIS A 1 81 ? -5.870 1.893 -5.789 1.00 88.81 81 HIS A C 1
ATOM 656 O O . HIS A 1 81 ? -4.658 2.126 -5.791 1.00 88.81 81 HIS A O 1
ATOM 662 N N . PHE A 1 82 ? -6.436 0.997 -6.593 1.00 84.69 82 PHE A N 1
ATOM 663 C CA . PHE A 1 82 ? -5.676 0.316 -7.631 1.00 84.69 82 PHE A CA 1
ATOM 664 C C . PHE A 1 82 ? -5.298 1.291 -8.747 1.00 84.69 82 PHE A C 1
ATOM 666 O O . PHE A 1 82 ? -6.118 2.095 -9.187 1.00 84.69 82 PHE A O 1
ATOM 673 N N . ASP A 1 83 ? -4.061 1.185 -9.230 1.00 82.38 83 ASP A N 1
ATOM 674 C CA . ASP A 1 83 ? -3.573 2.017 -10.335 1.00 82.38 83 ASP A CA 1
ATOM 675 C C . ASP A 1 83 ? -4.259 1.641 -11.663 1.00 82.38 83 ASP A C 1
ATOM 677 O O . ASP A 1 83 ? -4.412 2.464 -12.562 1.00 82.38 83 ASP A O 1
ATOM 681 N N . THR A 1 84 ? -4.701 0.387 -11.783 1.00 74.69 84 THR A N 1
ATOM 682 C CA . THR A 1 84 ? -5.472 -0.144 -12.915 1.00 74.69 84 THR A CA 1
ATOM 683 C C . THR A 1 84 ? -6.630 -0.986 -12.394 1.00 74.69 84 THR A C 1
ATOM 685 O O . THR A 1 84 ? -6.594 -1.435 -11.250 1.00 74.69 84 THR A O 1
ATOM 688 N N . GLN A 1 85 ? -7.676 -1.208 -13.200 1.00 68.50 85 GLN A N 1
ATOM 689 C CA . GLN A 1 85 ? -8.777 -2.076 -12.771 1.00 68.50 85 GLN A CA 1
ATOM 690 C C . GLN A 1 85 ? -8.219 -3.445 -12.357 1.00 68.50 85 GLN A C 1
ATOM 692 O O . GLN A 1 85 ? -7.491 -4.053 -13.150 1.00 68.50 85 GLN A O 1
ATOM 697 N N . PRO A 1 86 ? -8.528 -3.931 -11.141 1.00 62.22 86 PRO A N 1
ATOM 698 C CA . PRO A 1 86 ? -8.012 -5.205 -10.685 1.00 62.22 86 PRO A CA 1
ATOM 699 C C . PRO A 1 86 ? -8.520 -6.293 -11.633 1.00 62.22 86 PRO A C 1
ATOM 701 O O . PRO A 1 86 ? -9.719 -6.547 -11.742 1.00 62.22 86 PRO A O 1
ATOM 704 N N . GLY A 1 87 ? -7.596 -6.930 -12.354 1.00 57.66 87 GLY A N 1
ATOM 7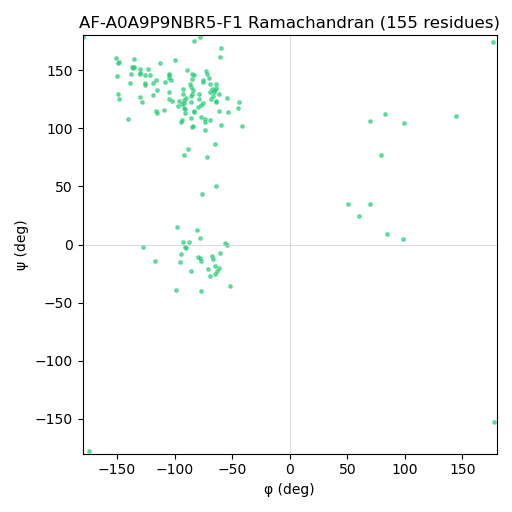05 C CA . GLY A 1 87 ? -7.897 -8.181 -13.035 1.00 57.66 87 GLY A CA 1
ATOM 706 C C . GLY A 1 87 ? -8.320 -9.239 -12.013 1.00 57.66 87 GLY A C 1
ATOM 707 O O . GLY A 1 87 ? -8.015 -9.135 -10.827 1.00 57.66 87 GLY A O 1
ATOM 708 N N . SER A 1 88 ? -8.981 -10.299 -12.473 1.00 54.59 88 SER A N 1
ATOM 709 C CA . SER A 1 88 ? -9.511 -11.414 -11.665 1.00 54.59 88 SER A CA 1
ATOM 710 C C . SER A 1 88 ? -8.500 -12.163 -10.773 1.00 54.59 88 SER A C 1
ATOM 712 O O . SER A 1 88 ? -8.873 -13.133 -10.122 1.00 54.59 88 SER A O 1
ATOM 714 N N . PHE A 1 89 ? -7.229 -11.762 -10.747 1.00 50.00 89 PHE A N 1
ATOM 715 C CA . PHE A 1 89 ? -6.175 -12.362 -9.941 1.00 50.00 89 PHE A CA 1
ATOM 716 C C . PHE A 1 89 ? -5.268 -11.267 -9.376 1.00 50.00 89 PHE A C 1
ATOM 718 O O . PHE A 1 89 ? -4.465 -10.685 -10.104 1.00 50.00 89 PHE A O 1
ATOM 725 N N . LEU A 1 90 ? -5.359 -11.021 -8.069 1.00 57.12 90 LEU A N 1
ATOM 726 C CA . LEU A 1 90 ? -4.292 -10.347 -7.338 1.00 57.12 90 LEU A CA 1
ATOM 727 C C . LEU A 1 90 ? -3.284 -11.435 -6.919 1.00 57.12 90 LEU A C 1
ATOM 729 O O . LEU A 1 90 ? -3.628 -12.273 -6.082 1.00 57.12 90 LEU A O 1
ATOM 733 N N . PRO A 1 91 ? -2.075 -11.506 -7.514 1.00 60.50 91 PRO A N 1
ATOM 734 C CA . PRO A 1 91 ? -1.002 -12.348 -6.977 1.00 60.50 91 PRO A CA 1
ATOM 735 C C . PRO A 1 91 ? -0.663 -11.916 -5.542 1.00 60.50 91 PRO A C 1
ATOM 737 O O . PRO A 1 91 ? -1.111 -10.863 -5.109 1.00 60.50 91 PRO A O 1
ATOM 740 N N . GLU A 1 92 ? 0.132 -12.709 -4.810 1.00 71.44 92 GLU A N 1
ATOM 741 C CA . GLU A 1 92 ? 0.592 -12.398 -3.442 1.00 71.44 92 GLU A CA 1
ATOM 742 C C . GLU A 1 92 ? 0.986 -10.912 -3.304 1.00 71.44 92 GLU A C 1
ATOM 744 O O . GLU A 1 92 ? 2.055 -10.501 -3.767 1.00 71.44 92 GLU A O 1
ATOM 749 N N . VAL A 1 93 ? 0.093 -10.111 -2.705 1.00 79.50 93 VAL A N 1
ATOM 750 C CA . VAL A 1 93 ? 0.271 -8.664 -2.567 1.00 79.50 93 VAL A CA 1
ATOM 751 C C . VAL A 1 93 ? 1.080 -8.393 -1.309 1.00 79.50 93 VAL A C 1
ATOM 753 O O . VAL A 1 93 ? 0.740 -8.856 -0.217 1.00 79.50 93 VAL A O 1
ATOM 756 N N . VAL A 1 94 ? 2.149 -7.617 -1.455 1.00 88.31 94 VAL A N 1
ATOM 757 C CA . VAL A 1 94 ? 2.914 -7.082 -0.325 1.00 88.31 94 VAL A CA 1
ATOM 758 C C . VAL A 1 94 ? 2.757 -5.568 -0.263 1.00 88.31 94 VAL A C 1
ATOM 760 O O . VAL A 1 94 ? 2.443 -4.919 -1.255 1.00 88.31 94 VAL A O 1
ATOM 763 N N . CYS A 1 95 ? 2.949 -5.005 0.920 1.00 90.44 95 CYS A N 1
ATOM 764 C CA . CYS A 1 95 ? 2.801 -3.584 1.197 1.00 90.44 95 CYS A CA 1
ATOM 765 C C . CYS A 1 95 ? 4.176 -2.977 1.449 1.00 90.44 95 CYS A C 1
ATOM 767 O O . CYS A 1 95 ? 4.810 -3.328 2.444 1.00 90.44 95 CYS A O 1
ATOM 769 N N . ALA A 1 96 ? 4.629 -2.065 0.594 1.00 90.88 96 ALA A N 1
ATOM 770 C CA . ALA A 1 96 ? 5.773 -1.217 0.903 1.00 90.88 96 ALA A CA 1
ATOM 771 C C . ALA A 1 96 ? 5.344 -0.080 1.826 1.00 90.88 96 ALA A C 1
ATOM 773 O O . ALA A 1 96 ? 4.405 0.658 1.526 1.00 90.88 96 ALA A O 1
ATOM 774 N N . ILE A 1 97 ? 6.023 0.042 2.961 1.00 91.88 97 ILE A N 1
ATOM 775 C CA . ILE A 1 97 ? 5.717 1.035 3.981 1.00 91.88 97 ILE A CA 1
ATOM 776 C C . ILE A 1 97 ? 6.287 2.385 3.565 1.00 91.88 97 ILE A C 1
ATOM 778 O O . ILE A 1 97 ? 7.500 2.533 3.445 1.00 91.88 97 ILE A O 1
ATOM 782 N N . MET A 1 98 ? 5.402 3.366 3.388 1.00 91.44 98 MET A N 1
ATOM 783 C CA . MET A 1 98 ? 5.785 4.736 3.044 1.00 91.44 98 MET A CA 1
ATOM 784 C C . MET A 1 98 ? 5.796 5.633 4.274 1.00 91.44 98 MET A C 1
ATOM 786 O O . MET A 1 98 ? 6.673 6.477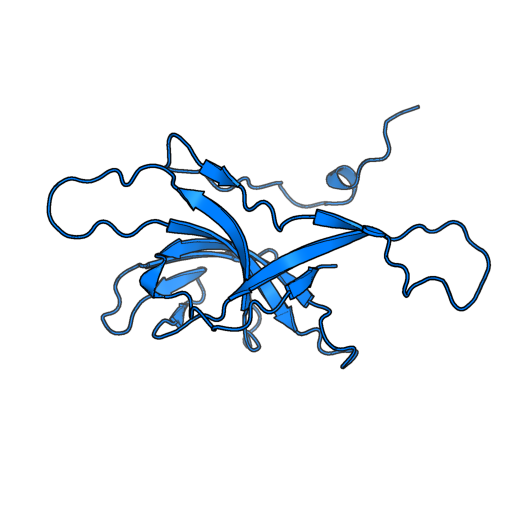 4.434 1.00 91.44 98 MET A O 1
ATOM 790 N N . GLY A 1 99 ? 4.825 5.440 5.162 1.00 90.38 99 GLY A N 1
ATOM 791 C CA . GLY A 1 99 ? 4.705 6.213 6.386 1.00 90.38 99 GLY A CA 1
ATOM 792 C C . GLY A 1 99 ? 3.593 5.699 7.285 1.00 90.38 99 GLY A C 1
ATOM 793 O O . GLY A 1 99 ? 2.927 4.704 6.987 1.00 90.38 99 GLY A O 1
ATOM 794 N N . ARG A 1 100 ? 3.391 6.383 8.405 1.00 89.50 100 ARG A N 1
ATOM 795 C CA . ARG A 1 100 ? 2.383 6.043 9.413 1.00 89.50 100 ARG A CA 1
ATOM 796 C C . ARG A 1 100 ? 1.856 7.287 10.105 1.00 89.50 100 ARG A C 1
ATOM 798 O O . ARG A 1 100 ? 2.539 8.303 10.176 1.00 89.50 100 ARG A O 1
ATOM 805 N N . GLU A 1 101 ? 0.666 7.191 10.673 1.00 87.69 101 GLU A N 1
ATOM 806 C CA . GLU A 1 101 ? 0.096 8.280 11.470 1.00 87.69 101 GLU A CA 1
ATOM 807 C C . GLU A 1 101 ? 0.884 8.490 12.773 1.00 87.69 101 GLU A C 1
ATOM 809 O O . GLU A 1 101 ? 1.183 7.528 13.494 1.00 87.69 101 GLU A O 1
ATOM 814 N N . THR A 1 102 ? 1.210 9.741 13.117 1.00 75.00 102 THR A N 1
ATOM 815 C CA . THR A 1 102 ? 1.886 10.045 14.393 1.00 75.00 102 THR A CA 1
ATOM 816 C C . THR A 1 102 ? 0.915 10.006 15.564 1.00 75.00 102 THR A C 1
ATOM 818 O O . THR A 1 102 ? 1.257 9.455 16.613 1.00 75.00 102 THR A O 1
ATOM 821 N N . LYS A 1 103 ? -0.304 10.524 15.374 1.00 68.25 103 LYS A N 1
ATOM 822 C CA . LYS A 1 103 ? -1.350 10.610 16.396 1.00 68.25 103 LYS A CA 1
ATOM 823 C C . LYS A 1 103 ? -2.543 9.746 16.035 1.00 68.25 103 LYS A C 1
ATOM 825 O O . LYS A 1 103 ? -3.076 9.807 14.935 1.00 68.25 103 LYS A O 1
ATOM 830 N N . VAL A 1 104 ? -2.984 8.981 17.020 1.00 58.78 104 VAL A N 1
ATOM 831 C CA . VAL A 1 104 ? -4.214 8.211 16.951 1.00 58.78 104 VAL A CA 1
ATOM 832 C C . VAL A 1 104 ? -5.369 9.142 17.340 1.00 58.78 104 VAL A C 1
ATOM 834 O O . VAL A 1 104 ? -5.551 9.435 18.521 1.00 58.78 104 VAL A O 1
ATOM 837 N N . TYR A 1 105 ? -6.131 9.653 16.373 1.00 51.25 105 TYR A N 1
ATOM 838 C CA . TYR A 1 105 ? -7.332 10.440 16.670 1.00 51.25 105 TYR A CA 1
ATOM 839 C C . TYR A 1 105 ? -8.521 9.497 16.924 1.00 51.25 105 TYR A C 1
ATOM 841 O O . TYR A 1 105 ? -8.949 8.770 16.034 1.00 51.25 105 TYR A O 1
ATOM 849 N N . GLY A 1 106 ? -9.042 9.490 18.157 1.00 50.09 106 GLY A N 1
ATOM 850 C CA . GLY A 1 106 ? -10.227 8.713 18.548 1.00 50.09 106 GLY A CA 1
ATOM 851 C C . GLY A 1 106 ? -10.139 8.177 19.977 1.00 50.09 106 GLY A C 1
ATOM 852 O O . GLY A 1 106 ? -9.323 7.305 20.271 1.00 50.09 106 GLY A O 1
ATOM 853 N N . ASN A 1 107 ? -10.977 8.730 20.855 1.00 42.56 107 ASN A N 1
ATOM 854 C CA . ASN A 1 107 ? -11.117 8.392 22.269 1.00 42.56 107 ASN A CA 1
ATOM 855 C C . ASN A 1 107 ? -11.763 6.998 22.445 1.00 42.56 107 ASN A C 1
ATOM 857 O O . ASN A 1 107 ? -12.716 6.680 21.743 1.00 42.56 107 ASN A O 1
ATOM 861 N N . ILE A 1 108 ? -11.308 6.250 23.460 1.00 45.06 108 ILE A N 1
ATOM 862 C CA . ILE A 1 108 ? -11.907 5.019 24.016 1.00 45.06 108 ILE A CA 1
ATOM 863 C C . ILE A 1 108 ? -11.830 3.783 23.087 1.00 45.06 108 ILE A C 1
ATOM 865 O O . ILE A 1 108 ? -12.600 3.628 22.151 1.00 45.06 108 ILE A O 1
ATOM 869 N N . ASN A 1 109 ? -10.934 2.849 23.432 1.00 40.53 109 ASN A N 1
ATOM 870 C CA . ASN A 1 109 ? -10.759 1.499 22.863 1.00 40.53 109 ASN A CA 1
ATOM 871 C C . ASN A 1 109 ? -10.010 1.384 21.522 1.00 40.53 109 ASN A C 1
ATOM 873 O O . ASN A 1 109 ? -10.574 1.048 20.488 1.00 40.53 109 ASN A O 1
ATOM 877 N N . GLY A 1 110 ? -8.679 1.503 21.591 1.00 50.19 110 GLY A N 1
ATOM 878 C CA . GLY A 1 110 ? -7.794 0.771 20.678 1.00 50.19 110 GLY A CA 1
ATOM 879 C C . GLY A 1 110 ? -7.814 1.230 19.225 1.00 50.19 110 GLY A C 1
ATOM 880 O O . GLY A 1 110 ? -7.666 0.397 18.334 1.00 50.19 110 GLY A O 1
ATOM 881 N N . SER A 1 111 ? -7.977 2.530 18.989 1.00 56.66 111 SER A N 1
ATOM 882 C CA . SER A 1 111 ? -7.803 3.150 17.680 1.00 56.66 111 SER A CA 1
ATOM 883 C C . SER A 1 111 ? -6.415 2.787 17.131 1.00 56.66 111 SER A C 1
ATOM 885 O O . SER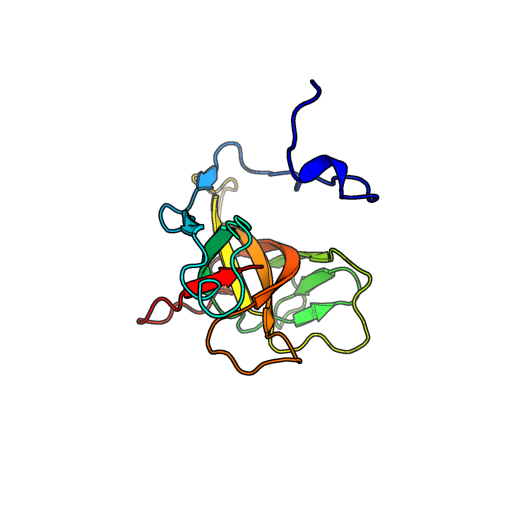 A 1 111 ? -5.367 3.045 17.727 1.00 56.66 111 SER A O 1
ATOM 887 N N . GLN A 1 112 ? -6.412 2.020 16.045 1.00 70.50 112 GLN A N 1
ATOM 888 C CA . GLN A 1 112 ? -5.204 1.383 15.546 1.00 70.50 112 GLN A CA 1
ATOM 889 C C . GLN A 1 112 ? -4.531 2.272 14.523 1.00 70.50 112 GLN A C 1
ATOM 891 O O . GLN A 1 112 ? -5.127 2.594 13.501 1.00 70.50 112 GLN A O 1
ATOM 896 N N . ARG A 1 113 ? -3.277 2.632 14.804 1.00 84.19 113 ARG A N 1
ATOM 897 C CA . ARG A 1 113 ? -2.408 3.410 13.916 1.00 84.19 113 ARG A CA 1
ATOM 898 C C . ARG A 1 113 ? -2.502 2.894 12.476 1.00 84.19 113 ARG A C 1
ATOM 900 O O . ARG A 1 113 ? -2.212 1.715 12.232 1.00 84.19 113 ARG A O 1
ATOM 907 N N . LYS A 1 114 ? -2.872 3.765 11.534 1.00 89.06 114 LYS A N 1
ATOM 908 C CA . LYS A 1 114 ? -2.845 3.437 10.106 1.00 89.06 114 LYS A CA 1
ATOM 909 C C . LYS A 1 114 ? -1.437 3.629 9.540 1.00 89.06 114 LYS A C 1
ATOM 911 O O . LYS A 1 114 ? -0.675 4.507 9.957 1.00 89.06 114 LYS A O 1
ATOM 916 N N . TYR A 1 115 ? -1.095 2.770 8.592 1.00 91.50 115 TYR A N 1
ATOM 917 C CA . TYR A 1 115 ? 0.092 2.860 7.754 1.00 91.50 115 TYR A CA 1
ATOM 918 C C . TYR A 1 115 ? -0.335 3.248 6.347 1.00 91.50 115 TYR A C 1
ATOM 920 O O . TYR A 1 115 ? -1.326 2.728 5.839 1.00 91.50 115 TYR A O 1
ATOM 928 N N . TYR A 1 116 ? 0.441 4.126 5.727 1.00 92.06 116 TYR A N 1
ATOM 929 C CA . TYR A 1 116 ? 0.306 4.507 4.330 1.00 92.06 116 TYR A CA 1
ATOM 930 C C . TYR A 1 116 ? 1.287 3.677 3.515 1.00 92.06 116 TYR A C 1
ATOM 932 O O . TYR A 1 116 ? 2.487 3.645 3.818 1.00 92.06 116 TYR A O 1
ATOM 940 N N . VAL A 1 117 ? 0.769 2.959 2.523 1.00 92.25 117 VAL A N 1
ATOM 941 C CA . VAL A 1 117 ? 1.520 1.906 1.839 1.00 92.25 117 VAL A CA 1
ATOM 942 C C . VAL A 1 117 ? 1.328 1.950 0.329 1.00 92.25 117 VAL A C 1
ATOM 944 O O . VAL A 1 117 ? 0.283 2.367 -0.174 1.00 92.25 117 VAL A O 1
ATOM 947 N N . LEU A 1 118 ? 2.340 1.468 -0.390 1.00 91.44 118 LEU A N 1
ATOM 948 C CA . LEU A 1 118 ? 2.201 1.051 -1.782 1.00 91.44 118 LEU A CA 1
ATOM 949 C C . LEU A 1 118 ? 1.888 -0.443 -1.811 1.00 91.44 118 LEU A C 1
ATOM 951 O O . LEU A 1 118 ? 2.598 -1.238 -1.194 1.00 91.44 118 LEU A O 1
ATOM 955 N N . PHE A 1 119 ? 0.846 -0.825 -2.538 1.00 88.81 119 PHE A N 1
ATOM 956 C CA . PHE A 1 119 ? 0.519 -2.222 -2.790 1.00 88.81 119 PHE A CA 1
ATOM 957 C C . PHE A 1 119 ? 1.320 -2.703 -3.989 1.00 88.81 119 PHE A C 1
ATOM 959 O O . PHE A 1 119 ? 1.350 -2.057 -5.039 1.00 88.81 119 PHE A O 1
ATOM 966 N N . LEU A 1 120 ? 1.985 -3.837 -3.814 1.00 86.69 120 LEU A N 1
ATOM 967 C CA . LEU A 1 120 ? 2.969 -4.363 -4.740 1.00 86.69 120 LEU A CA 1
ATOM 968 C C . LEU A 1 120 ? 2.624 -5.793 -5.142 1.00 86.69 120 LEU A C 1
ATOM 970 O O . LEU A 1 120 ? 2.328 -6.630 -4.289 1.00 86.69 120 LEU A O 1
ATOM 974 N N . ALA A 1 121 ? 2.760 -6.089 -6.430 1.00 83.69 121 ALA A N 1
ATOM 975 C CA . ALA A 1 121 ? 2.744 -7.442 -6.963 1.00 83.69 121 ALA A CA 1
ATOM 976 C C . ALA A 1 121 ? 4.164 -7.878 -7.339 1.00 83.69 121 ALA A C 1
ATOM 978 O O . ALA A 1 121 ? 4.963 -7.093 -7.858 1.00 83.69 121 ALA A O 1
ATOM 979 N N . LYS A 1 122 ? 4.480 -9.157 -7.120 1.00 75.62 122 LYS A N 1
ATOM 980 C CA . LYS A 1 122 ? 5.691 -9.758 -7.694 1.00 75.62 122 LYS A CA 1
ATOM 981 C C . LYS A 1 122 ? 5.542 -9.809 -9.215 1.00 75.62 122 LYS A C 1
ATOM 983 O O . LYS A 1 122 ? 4.544 -10.326 -9.717 1.00 75.62 122 LYS A O 1
ATOM 988 N N . GLY A 1 123 ? 6.530 -9.291 -9.942 1.00 61.84 123 GLY A N 1
ATOM 989 C CA . GLY A 1 123 ? 6.519 -9.307 -11.404 1.00 61.84 123 GLY A CA 1
ATOM 990 C C . GLY A 1 123 ? 6.491 -10.738 -11.954 1.00 61.84 123 GLY A C 1
ATOM 991 O O . GLY A 1 123 ? 7.313 -11.572 -11.578 1.00 61.84 123 GLY A O 1
ATOM 992 N N . ALA A 1 124 ? 5.563 -11.027 -12.870 1.00 52.03 124 ALA A N 1
ATOM 993 C CA . ALA A 1 124 ? 5.411 -12.356 -13.472 1.00 52.03 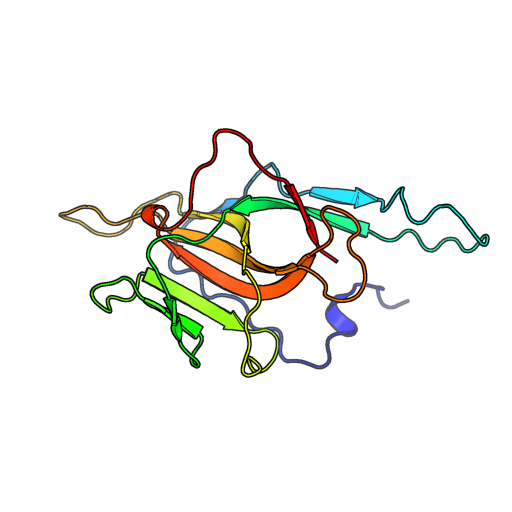124 ALA A CA 1
ATOM 994 C C . ALA A 1 124 ? 6.552 -12.732 -14.441 1.00 52.03 124 ALA A C 1
ATOM 996 O O . ALA A 1 124 ? 6.755 -13.912 -14.719 1.00 52.03 124 ALA A O 1
ATOM 997 N N . MET A 1 125 ? 7.288 -11.749 -14.978 1.00 44.28 125 MET A N 1
ATOM 998 C CA . MET A 1 125 ? 8.184 -11.975 -16.120 1.00 44.28 125 MET A CA 1
ATOM 999 C C . MET A 1 125 ? 9.650 -12.255 -15.790 1.00 44.28 125 MET A C 1
ATOM 1001 O O . MET A 1 125 ? 10.347 -12.770 -16.660 1.00 44.28 125 MET A O 1
ATOM 1005 N N . GLN A 1 126 ? 10.144 -12.001 -14.577 1.00 42.00 126 GLN A N 1
ATOM 1006 C CA . GLN A 1 126 ? 11.488 -12.439 -14.188 1.00 42.00 126 GLN A CA 1
ATOM 1007 C C . GLN A 1 126 ? 11.532 -12.748 -12.689 1.00 42.00 126 GLN A C 1
ATOM 1009 O O . GLN A 1 126 ? 11.260 -11.862 -11.884 1.00 42.00 126 GLN A O 1
ATOM 1014 N N . PRO A 1 127 ? 11.960 -13.953 -12.272 1.00 44.31 127 PRO A N 1
ATOM 1015 C CA . PRO A 1 127 ? 12.212 -14.273 -10.872 1.00 44.31 127 PRO A CA 1
ATOM 1016 C C . PRO A 1 127 ? 13.549 -13.655 -10.417 1.00 44.31 127 PRO A C 1
ATOM 1018 O O . PRO A 1 127 ? 14.365 -14.312 -9.769 1.00 44.31 127 PRO A O 1
ATOM 1021 N N . ARG A 1 128 ? 13.823 -12.396 -10.784 1.00 51.97 128 ARG A N 1
ATOM 1022 C CA . ARG A 1 128 ? 14.917 -11.631 -10.186 1.00 51.97 128 ARG A CA 1
ATOM 1023 C C . ARG A 1 128 ? 14.451 -11.258 -8.785 1.00 51.97 128 ARG A C 1
ATOM 1025 O O . ARG A 1 128 ? 13.514 -10.480 -8.624 1.00 51.97 128 ARG A O 1
ATOM 1032 N N . ARG A 1 129 ? 15.042 -11.908 -7.777 1.00 55.16 129 ARG A N 1
ATOM 1033 C CA . ARG A 1 129 ? 14.702 -11.729 -6.356 1.00 55.16 129 ARG A CA 1
ATOM 1034 C C . ARG A 1 129 ? 14.561 -10.234 -6.037 1.00 55.16 129 ARG A C 1
ATOM 1036 O O . ARG A 1 129 ? 15.543 -9.514 -6.136 1.00 55.16 129 ARG A O 1
ATOM 1043 N N . GLY A 1 130 ? 13.364 -9.804 -5.637 1.00 61.44 130 GLY A N 1
ATOM 1044 C CA . GLY A 1 130 ? 13.149 -8.489 -5.023 1.00 61.44 130 GLY A CA 1
ATOM 1045 C C . GLY A 1 130 ? 12.647 -7.359 -5.926 1.00 61.44 130 GLY A C 1
ATOM 1046 O O . GLY A 1 130 ? 12.522 -6.248 -5.420 1.00 61.44 130 GLY A O 1
ATOM 1047 N N . THR A 1 131 ? 12.328 -7.610 -7.203 1.00 70.38 131 THR A N 1
ATOM 1048 C CA . THR A 1 131 ? 11.668 -6.601 -8.059 1.00 70.38 131 THR A CA 1
ATOM 1049 C C . THR A 1 131 ? 10.150 -6.707 -7.968 1.00 70.38 131 THR A C 1
ATOM 1051 O O . THR A 1 131 ? 9.562 -7.776 -8.162 1.00 70.38 131 THR A O 1
ATOM 1054 N N . PHE A 1 132 ? 9.515 -5.582 -7.656 1.00 78.38 132 PHE A N 1
ATOM 1055 C CA . PHE A 1 132 ? 8.077 -5.484 -7.459 1.00 78.38 132 PHE A CA 1
ATOM 1056 C C . PHE A 1 132 ? 7.483 -4.397 -8.345 1.00 78.38 132 PHE A C 1
ATOM 1058 O O . PHE A 1 132 ? 8.099 -3.359 -8.575 1.00 78.38 132 PHE A O 1
ATOM 1065 N N . THR A 1 133 ? 6.262 -4.637 -8.810 1.00 81.19 133 THR A N 1
ATOM 1066 C CA . THR A 1 133 ? 5.482 -3.656 -9.562 1.00 81.19 133 THR A CA 1
ATOM 1067 C C . THR A 1 133 ? 4.400 -3.099 -8.658 1.00 81.19 133 THR A C 1
ATOM 1069 O O . THR A 1 133 ? 3.681 -3.857 -7.999 1.00 81.19 133 THR A O 1
ATOM 1072 N N . ARG A 1 134 ? 4.280 -1.773 -8.625 1.00 86.00 134 ARG A N 1
ATOM 1073 C CA . ARG A 1 134 ? 3.183 -1.103 -7.935 1.00 86.00 134 ARG A CA 1
ATOM 1074 C C . ARG A 1 134 ? 1.856 -1.433 -8.622 1.00 86.00 134 ARG A C 1
ATOM 1076 O O . ARG A 1 134 ? 1.745 -1.354 -9.841 1.00 86.00 134 ARG A O 1
ATOM 1083 N N . VAL A 1 135 ? 0.868 -1.831 -7.826 1.00 84.88 135 VAL A N 1
ATOM 1084 C CA . VAL A 1 135 ? -0.501 -2.116 -8.287 1.00 84.88 135 VAL A CA 1
ATOM 1085 C C . VAL A 1 135 ? -1.535 -1.178 -7.676 1.00 84.88 135 VAL A C 1
ATOM 1087 O O . VAL A 1 135 ? -2.667 -1.122 -8.151 1.00 84.88 135 VAL A O 1
ATOM 1090 N N . GLY A 1 136 ? -1.168 -0.446 -6.628 1.00 87.88 136 GLY A N 1
ATOM 1091 C CA . GLY A 1 136 ? -2.032 0.547 -6.016 1.00 87.88 136 GLY A CA 1
ATOM 1092 C C . GLY A 1 136 ? -1.380 1.255 -4.841 1.00 87.88 136 GLY A C 1
ATOM 1093 O O . GLY A 1 136 ? -0.254 0.956 -4.436 1.00 87.88 136 GLY A O 1
ATOM 1094 N N . ILE A 1 137 ? -2.124 2.187 -4.268 1.00 90.00 137 ILE A N 1
ATOM 1095 C CA . ILE A 1 137 ? -1.758 2.943 -3.072 1.00 90.00 137 ILE A CA 1
ATOM 1096 C C . ILE A 1 137 ? -2.905 2.893 -2.077 1.00 90.00 137 ILE A C 1
ATOM 1098 O O . ILE A 1 137 ? -4.067 2.816 -2.466 1.00 90.00 137 ILE A O 1
ATOM 1102 N N . GLY A 1 138 ? -2.607 2.971 -0.788 1.00 91.38 138 GLY A N 1
ATOM 1103 C CA . GLY A 1 138 ? -3.675 3.114 0.179 1.00 91.38 138 GLY A CA 1
ATOM 1104 C C . GLY A 1 138 ? -3.211 3.121 1.616 1.00 91.38 138 GLY A C 1
ATOM 1105 O O . GLY A 1 138 ? -2.087 3.525 1.928 1.00 91.38 138 GLY A O 1
ATOM 1106 N N . SER A 1 139 ? -4.108 2.688 2.493 1.00 91.81 139 SER A N 1
ATOM 1107 C CA . SER A 1 139 ? -3.855 2.647 3.925 1.00 91.81 139 SER A CA 1
ATOM 1108 C C . SER A 1 139 ? -4.339 1.349 4.546 1.00 91.81 139 SER A C 1
ATOM 1110 O O . SER A 1 139 ? -5.276 0.721 4.057 1.00 91.81 139 SER A O 1
ATOM 1112 N N . ILE A 1 140 ? -3.690 0.941 5.632 1.00 91.88 140 ILE A N 1
ATOM 1113 C CA . ILE A 1 140 ? -4.092 -0.234 6.399 1.00 91.88 140 ILE A CA 1
ATOM 1114 C C . ILE A 1 140 ? -3.738 -0.081 7.874 1.00 91.88 140 ILE A C 1
ATOM 1116 O O . ILE A 1 140 ? -2.708 0.495 8.229 1.00 91.88 140 ILE A O 1
ATOM 1120 N N . GLN A 1 141 ? -4.582 -0.609 8.756 1.00 91.75 141 GLN A N 1
ATOM 1121 C CA . GLN A 1 141 ? -4.297 -0.656 10.187 1.00 91.75 141 GLN A CA 1
ATOM 1122 C C . GLN A 1 141 ? -3.080 -1.543 10.493 1.00 91.75 141 GLN A C 1
ATOM 1124 O O . GLN A 1 141 ? -2.941 -2.657 9.983 1.00 91.75 141 GLN A O 1
ATOM 1129 N N . GLN A 1 142 ? -2.229 -1.078 11.413 1.00 89.62 142 GLN A N 1
ATOM 1130 C CA . GLN A 1 142 ? -0.978 -1.742 11.783 1.00 89.62 142 GLN A CA 1
ATOM 1131 C C . GLN A 1 142 ? -1.143 -3.223 12.158 1.00 89.62 142 GLN A C 1
ATOM 1133 O O . GLN A 1 142 ? -0.253 -4.020 11.856 1.00 89.62 142 GLN A O 1
ATOM 1138 N N . ARG A 1 143 ? -2.249 -3.622 12.812 1.00 89.88 143 ARG A N 1
ATOM 1139 C CA . ARG A 1 143 ? -2.427 -5.018 13.257 1.00 89.88 143 ARG A CA 1
ATOM 1140 C C . ARG A 1 143 ? -2.481 -6.019 12.110 1.00 89.88 143 ARG A C 1
ATOM 1142 O O . ARG A 1 143 ? -2.192 -7.184 12.363 1.00 89.88 143 ARG A O 1
ATOM 1149 N N . PHE A 1 144 ? -2.822 -5.595 10.896 1.00 90.88 144 PHE A N 1
ATOM 1150 C CA . PHE A 1 144 ? -2.918 -6.471 9.722 1.00 90.88 144 PHE A CA 1
ATOM 1151 C C . PHE A 1 144 ? -1.622 -6.527 8.912 1.00 90.88 144 PHE A C 1
ATOM 1153 O O . PHE A 1 144 ? -1.550 -7.227 7.905 1.00 90.88 144 PHE A O 1
ATOM 1160 N N . LEU A 1 145 ? -0.574 -5.837 9.369 1.00 89.38 145 LEU A N 1
ATOM 1161 C CA . LEU A 1 145 ? 0.771 -5.970 8.829 1.00 89.38 145 LEU A CA 1
ATOM 1162 C C . LEU A 1 145 ? 1.541 -7.032 9.617 1.00 89.38 145 LEU A C 1
ATOM 1164 O O . LEU A 1 145 ? 1.693 -6.952 10.841 1.00 89.38 145 LEU A O 1
ATOM 1168 N N . LEU A 1 146 ? 2.066 -8.030 8.911 1.00 87.81 146 LEU A N 1
ATOM 1169 C CA . LEU A 1 146 ? 2.884 -9.074 9.511 1.00 87.81 146 LEU A CA 1
ATOM 1170 C C . LEU A 1 146 ? 4.295 -8.537 9.791 1.00 87.81 146 LEU A C 1
ATOM 1172 O O . LEU A 1 146 ? 5.073 -8.276 8.872 1.00 87.81 146 LEU A O 1
ATOM 1176 N N . HIS A 1 147 ? 4.619 -8.364 11.073 1.00 74.19 147 HIS A N 1
ATOM 1177 C CA . HIS A 1 147 ? 5.933 -7.909 11.523 1.00 74.19 147 HIS A CA 1
ATOM 1178 C C . HIS A 1 147 ? 6.857 -9.126 11.627 1.00 74.19 147 HIS A C 1
ATOM 1180 O O . HIS A 1 147 ? 6.761 -9.929 12.551 1.00 74.19 147 HIS A O 1
ATOM 1186 N N . SER A 1 148 ? 7.705 -9.287 10.621 1.00 63.59 148 SER A N 1
ATOM 1187 C CA . SER A 1 148 ? 8.772 -10.285 10.585 1.00 63.59 148 SER A CA 1
ATOM 1188 C C . SER A 1 148 ? 10.011 -9.732 11.302 1.00 63.59 148 SER A C 1
ATOM 1190 O O . SER A 1 148 ? 10.277 -8.535 11.218 1.00 63.59 148 SER A O 1
ATOM 1192 N N . ASN A 1 149 ? 10.790 -10.596 11.967 1.00 55.28 149 ASN A N 1
ATOM 1193 C CA . ASN A 1 149 ? 12.091 -10.232 12.560 1.00 55.28 149 ASN A CA 1
ATOM 1194 C C . ASN A 1 149 ? 13.160 -9.897 11.502 1.00 55.28 149 ASN A C 1
ATOM 1196 O O . ASN A 1 149 ? 14.238 -9.416 11.841 1.00 55.28 149 ASN A O 1
ATOM 1200 N N . GLN A 1 150 ? 12.865 -10.168 10.231 1.00 56.69 150 GLN A N 1
ATOM 1201 C CA . GLN A 1 150 ? 13.660 -9.785 9.078 1.00 56.69 150 GLN A CA 1
ATOM 1202 C C . GLN A 1 150 ? 12.830 -8.795 8.252 1.00 56.69 150 GLN A C 1
ATOM 1204 O O . GLN A 1 150 ? 11.762 -9.144 7.739 1.00 56.69 150 GLN A O 1
ATOM 1209 N N . ASP A 1 151 ? 13.277 -7.543 8.194 1.00 62.84 151 ASP A N 1
ATOM 1210 C CA . ASP A 1 151 ? 12.671 -6.527 7.338 1.00 62.84 151 ASP A CA 1
ATOM 1211 C C . ASP A 1 151 ? 13.077 -6.835 5.895 1.00 62.84 151 ASP A C 1
ATOM 1213 O O . ASP A 1 151 ? 14.189 -6.530 5.468 1.00 62.84 151 ASP A O 1
ATOM 1217 N N . ASP A 1 152 ? 12.184 -7.496 5.160 1.00 75.38 152 ASP A N 1
ATOM 1218 C CA . ASP A 1 152 ? 12.338 -7.660 3.719 1.00 75.38 152 ASP A CA 1
ATOM 1219 C C . ASP A 1 152 ? 12.255 -6.269 3.066 1.00 75.38 152 ASP A C 1
ATOM 1221 O O . ASP A 1 152 ? 11.358 -5.477 3.374 1.00 75.38 152 ASP A O 1
ATOM 1225 N N . THR A 1 153 ? 13.184 -5.958 2.163 1.00 79.94 153 THR A N 1
ATOM 1226 C CA . THR A 1 153 ? 13.141 -4.752 1.326 1.00 79.94 153 THR A CA 1
ATOM 1227 C C . THR A 1 153 ? 12.727 -5.111 -0.096 1.00 79.94 153 THR A C 1
ATOM 1229 O O . THR A 1 153 ? 13.013 -6.201 -0.600 1.00 79.94 153 THR A O 1
ATOM 1232 N N . ALA A 1 154 ? 12.009 -4.197 -0.741 1.00 76.88 154 ALA A N 1
ATOM 1233 C CA . ALA A 1 154 ? 11.621 -4.308 -2.138 1.00 76.88 154 ALA A CA 1
ATOM 1234 C C . ALA A 1 154 ? 12.213 -3.162 -2.938 1.00 76.88 154 ALA A C 1
ATOM 1236 O O . ALA A 1 154 ? 12.150 -2.016 -2.498 1.00 76.88 154 ALA A O 1
ATOM 1237 N N . GLN A 1 155 ? 12.696 -3.483 -4.136 1.00 79.31 155 GLN A N 1
ATOM 1238 C CA . GLN A 1 155 ? 12.961 -2.501 -5.175 1.00 79.31 155 GLN A CA 1
ATOM 1239 C C . GLN A 1 155 ? 11.709 -2.388 -6.042 1.00 79.31 155 GLN A C 1
ATOM 1241 O O . GLN A 1 155 ? 11.252 -3.369 -6.641 1.00 79.31 155 GLN A O 1
ATOM 1246 N N . ILE A 1 156 ? 11.129 -1.197 -6.047 1.00 76.25 156 ILE A N 1
ATOM 1247 C CA . ILE A 1 156 ? 9.883 -0.875 -6.726 1.00 76.25 156 ILE A CA 1
ATOM 1248 C C . ILE A 1 156 ? 10.245 -0.128 -8.006 1.00 76.25 156 ILE A C 1
ATOM 1250 O O . ILE A 1 156 ? 10.951 0.887 -7.959 1.00 76.25 156 ILE A O 1
ATOM 1254 N N . LEU A 1 157 ? 9.779 -0.686 -9.123 1.00 69.44 157 LEU A N 1
ATOM 1255 C CA . LEU A 1 157 ? 9.942 -0.160 -10.478 1.00 69.44 157 LEU A CA 1
ATOM 1256 C C . LEU A 1 157 ? 8.722 0.657 -10.905 1.00 69.44 157 LEU A C 1
ATOM 1258 O O . LEU A 1 157 ? 7.591 0.258 -10.533 1.00 69.44 157 LEU A O 1
#

Mean predicted aligned error: 11.54 Å